Protein AF-R7QMK0-F1 (afdb_monomer)

Structure (mmCIF, N/CA/C/O backbone):
data_AF-R7QMK0-F1
#
_entry.id   AF-R7QMK0-F1
#
loop_
_atom_site.group_PDB
_atom_site.id
_atom_site.type_symbol
_atom_site.label_atom_id
_atom_site.label_alt_id
_atom_site.label_comp_id
_atom_site.label_asym_id
_atom_site.label_entity_id
_atom_site.label_seq_id
_atom_site.pdbx_PDB_ins_code
_atom_site.Cartn_x
_atom_site.Cartn_y
_atom_site.Cartn_z
_atom_site.occupancy
_atom_site.B_iso_or_equiv
_atom_site.auth_seq_id
_atom_site.auth_comp_id
_atom_site.auth_asym_id
_atom_site.auth_atom_id
_atom_site.pdbx_PDB_model_num
ATOM 1 N N . MET A 1 1 ? 6.440 7.009 44.828 1.00 49.31 1 MET A N 1
ATOM 2 C CA . MET A 1 1 ? 6.528 6.149 43.628 1.00 49.31 1 MET A CA 1
ATOM 3 C C . MET A 1 1 ? 5.295 6.393 42.771 1.00 49.31 1 MET A C 1
ATOM 5 O O . MET A 1 1 ? 4.211 6.008 43.180 1.00 49.31 1 MET A O 1
ATOM 9 N N . LEU A 1 2 ? 5.438 7.077 41.635 1.00 46.84 2 LEU A N 1
ATOM 10 C CA . LEU A 1 2 ? 4.373 7.243 40.640 1.00 46.84 2 LEU A CA 1
ATOM 11 C C . LEU A 1 2 ? 4.925 6.769 39.297 1.00 46.84 2 LEU A C 1
ATOM 13 O O . LEU A 1 2 ? 5.497 7.537 38.532 1.00 46.84 2 LEU A O 1
ATOM 17 N N . GLY A 1 3 ? 4.806 5.464 39.060 1.00 55.97 3 GLY A N 1
ATOM 18 C CA . GLY A 1 3 ? 4.870 4.911 37.716 1.00 55.97 3 GLY A CA 1
ATOM 19 C C . GLY A 1 3 ? 3.535 5.143 37.017 1.00 55.97 3 GLY A C 1
ATOM 20 O O . GLY A 1 3 ? 2.488 4.912 37.620 1.00 55.97 3 GLY A O 1
ATOM 21 N N . LYS A 1 4 ? 3.594 5.604 35.766 1.00 44.34 4 LYS A N 1
ATOM 22 C CA . LYS A 1 4 ? 2.623 5.348 34.689 1.00 44.34 4 LYS A CA 1
ATOM 23 C C . LYS A 1 4 ? 3.230 5.830 33.368 1.00 44.34 4 LYS A C 1
ATOM 25 O O . LYS A 1 4 ? 3.047 6.962 32.941 1.00 44.34 4 LYS A O 1
ATOM 30 N N . SER A 1 5 ? 4.060 4.942 32.823 1.00 46.66 5 SER A N 1
ATOM 31 C CA . SER A 1 5 ? 4.095 4.559 31.408 1.00 46.66 5 SER A CA 1
ATOM 32 C C . SER A 1 5 ? 3.681 5.632 30.397 1.00 46.66 5 SER A C 1
ATOM 34 O O . SER A 1 5 ? 2.514 5.764 30.030 1.00 46.66 5 SER A O 1
ATOM 36 N N . SER A 1 6 ? 4.689 6.305 29.849 1.00 47.34 6 SER A N 1
ATOM 37 C CA . SER A 1 6 ? 4.646 6.937 28.535 1.00 47.34 6 SER A CA 1
ATOM 38 C C . SER A 1 6 ? 4.441 5.865 27.456 1.00 47.34 6 SER A C 1
ATOM 40 O O . SER A 1 6 ? 5.386 5.450 26.787 1.00 47.34 6 SER A O 1
ATOM 42 N N . VAL A 1 7 ? 3.208 5.375 27.306 1.00 50.69 7 VAL A N 1
ATOM 43 C CA . VAL A 1 7 ? 2.801 4.687 26.078 1.00 50.69 7 VAL A CA 1
ATOM 44 C C . VAL A 1 7 ? 2.781 5.764 25.004 1.00 50.69 7 VAL A C 1
ATOM 46 O O . VAL A 1 7 ? 1.934 6.659 24.990 1.00 50.69 7 VAL A O 1
ATOM 49 N N . SER A 1 8 ? 3.823 5.744 24.187 1.00 47.97 8 SER A N 1
ATOM 50 C CA . SER A 1 8 ? 4.069 6.715 23.137 1.00 47.97 8 SER A CA 1
ATOM 51 C C . SER A 1 8 ? 2.884 6.705 22.175 1.00 47.97 8 SER A C 1
ATOM 53 O O . SER A 1 8 ? 2.500 5.652 21.679 1.00 47.97 8 SER A O 1
ATOM 55 N N . LYS A 1 9 ? 2.318 7.876 21.859 1.00 53.31 9 LYS A N 1
ATOM 56 C CA . LYS A 1 9 ? 1.196 8.052 20.908 1.00 53.31 9 LYS A CA 1
ATOM 57 C C . LYS A 1 9 ? 1.398 7.362 19.540 1.00 53.31 9 LYS A C 1
ATOM 59 O O . LYS A 1 9 ? 0.438 7.207 18.794 1.00 53.31 9 LYS A O 1
ATOM 64 N N . LYS A 1 10 ? 2.629 6.946 19.225 1.00 52.84 10 LYS A N 1
ATOM 65 C CA . LYS A 1 10 ? 3.010 6.159 18.046 1.00 52.84 10 LYS A CA 1
ATOM 66 C C . LYS A 1 10 ? 2.386 4.754 18.041 1.00 52.84 10 LYS A C 1
ATOM 68 O O . LYS A 1 10 ? 1.879 4.332 17.009 1.00 52.84 10 LYS A O 1
ATOM 73 N N . ASP A 1 11 ? 2.310 4.091 19.194 1.00 49.59 11 ASP A N 1
ATOM 74 C CA . ASP A 1 11 ? 1.896 2.680 19.274 1.00 49.59 11 ASP A CA 1
ATOM 75 C C . ASP A 1 11 ? 0.381 2.493 19.080 1.00 49.59 11 ASP A C 1
ATOM 77 O O . ASP A 1 11 ? -0.084 1.445 18.631 1.00 49.59 11 ASP A O 1
ATOM 81 N N . ALA A 1 12 ? -0.414 3.513 19.418 1.00 55.03 12 ALA A N 1
ATOM 82 C CA . ALA A 1 12 ? -1.862 3.497 19.208 1.00 55.03 12 ALA A CA 1
ATOM 83 C C . ALA A 1 12 ? -2.228 3.734 17.733 1.00 55.03 12 ALA A C 1
ATOM 85 O O . ALA A 1 12 ? -3.110 3.057 17.209 1.00 55.03 12 ALA A O 1
ATOM 86 N N . ALA A 1 13 ? -1.515 4.638 17.053 1.00 58.31 13 ALA A N 1
ATOM 87 C CA . ALA A 1 13 ? -1.734 4.926 15.638 1.00 58.31 13 ALA A CA 1
ATOM 88 C C . ALA A 1 13 ? -1.397 3.715 14.752 1.00 58.31 13 ALA A C 1
ATOM 90 O O . ALA A 1 13 ? -2.159 3.387 13.849 1.00 58.31 13 ALA A O 1
ATOM 91 N N . GLU A 1 14 ? -0.311 2.991 15.045 1.00 58.34 14 GLU A N 1
ATOM 92 C CA . GLU A 1 14 ? 0.050 1.782 14.290 1.00 58.34 14 GLU A CA 1
ATOM 93 C C . GLU A 1 14 ? -0.978 0.651 14.430 1.00 58.34 14 GLU A C 1
ATOM 95 O O . GLU A 1 14 ? -1.244 -0.062 13.461 1.00 58.34 14 GLU A O 1
ATOM 100 N N . LYS A 1 15 ? -1.614 0.507 15.602 1.00 59.31 15 LYS A N 1
ATOM 101 C CA . LYS A 1 15 ? -2.663 -0.503 15.814 1.00 59.31 15 LYS A CA 1
ATOM 102 C C . LYS A 1 15 ? -3.928 -0.233 15.003 1.00 59.31 15 LYS A C 1
ATOM 104 O O . LYS A 1 15 ? -4.560 -1.185 14.555 1.00 59.31 15 LYS A O 1
ATOM 109 N N . GLU A 1 16 ? -4.293 1.029 14.787 1.00 59.88 16 GLU A N 1
ATOM 110 C CA . GLU A 1 16 ? -5.449 1.372 13.948 1.00 59.88 16 GLU A CA 1
ATOM 111 C C . GLU A 1 16 ? -5.187 1.095 12.463 1.00 59.88 16 GLU A C 1
ATOM 113 O O . GLU A 1 16 ? -6.090 0.656 11.751 1.00 59.88 16 GLU A O 1
ATOM 118 N N . LEU A 1 17 ? -3.944 1.275 12.006 1.00 61.53 17 LEU A N 1
ATOM 119 C CA . LEU A 1 17 ? -3.550 1.033 10.615 1.00 61.53 17 LEU A CA 1
ATOM 120 C C . LEU A 1 17 ? -3.656 -0.446 10.218 1.00 61.53 17 LEU A C 1
ATOM 122 O O . LEU A 1 17 ? -3.968 -0.742 9.068 1.00 61.53 17 LEU A O 1
ATOM 126 N N . LEU A 1 18 ? -3.448 -1.379 11.154 1.00 67.25 18 LEU A N 1
ATOM 127 C CA . LEU A 1 18 ? -3.574 -2.821 10.894 1.00 67.25 18 LEU A CA 1
ATOM 128 C C . LEU A 1 18 ? -5.013 -3.264 10.589 1.00 67.25 18 LEU A C 1
ATOM 130 O O . LEU A 1 18 ? -5.203 -4.290 9.942 1.00 67.25 18 LEU A O 1
ATOM 134 N N . ASN A 1 19 ? -6.015 -2.491 11.016 1.00 76.06 19 ASN A N 1
ATOM 135 C CA . ASN A 1 19 ? -7.426 -2.795 10.760 1.00 76.06 19 ASN A CA 1
ATOM 136 C C . ASN A 1 19 ? -7.925 -2.244 9.417 1.00 76.06 19 ASN A C 1
ATOM 138 O O . ASN A 1 19 ? -9.056 -2.530 9.014 1.00 76.06 19 ASN A O 1
ATOM 142 N N . VAL A 1 20 ? -7.109 -1.450 8.720 1.00 79.06 20 VAL A N 1
ATOM 143 C CA . VAL A 1 20 ? -7.465 -0.895 7.415 1.00 79.06 20 VAL A CA 1
ATOM 144 C C . VAL A 1 20 ? -7.299 -1.984 6.361 1.00 79.06 20 VAL A C 1
ATOM 146 O O . VAL A 1 20 ? -6.186 -2.410 6.044 1.00 79.06 20 VAL A O 1
ATOM 149 N N . LYS A 1 21 ? -8.425 -2.426 5.799 1.00 86.88 21 LYS A N 1
ATOM 150 C CA . LYS A 1 21 ? -8.422 -3.257 4.595 1.00 86.88 21 LYS A CA 1
ATOM 151 C C . LYS A 1 21 ? -7.949 -2.404 3.420 1.00 86.88 21 LYS A C 1
ATOM 153 O O . LYS A 1 21 ? -8.485 -1.324 3.194 1.00 86.88 21 LYS A O 1
ATOM 158 N N . VAL A 1 22 ? -6.965 -2.907 2.688 1.00 92.94 22 VAL A N 1
ATOM 159 C CA . VAL A 1 22 ? -6.438 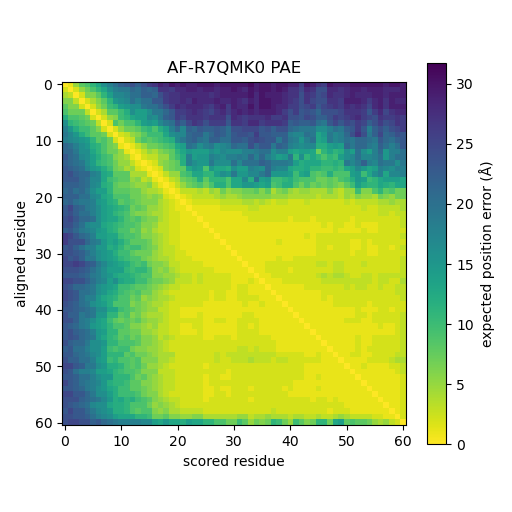-2.298 1.460 1.00 92.94 22 VAL A CA 1
ATOM 160 C C . VAL A 1 22 ? -6.685 -3.256 0.302 1.00 92.94 22 VAL A C 1
ATOM 162 O O . VAL A 1 22 ? -6.729 -4.470 0.516 1.00 92.94 22 VAL A O 1
ATOM 165 N N . GLN A 1 23 ? -6.897 -2.729 -0.901 1.00 95.62 23 GLN A N 1
ATOM 166 C CA . GLN A 1 23 ? -7.139 -3.565 -2.074 1.00 95.62 23 GLN A CA 1
ATOM 167 C C . GLN A 1 23 ? -5.808 -4.005 -2.677 1.00 95.62 23 GLN A C 1
ATOM 169 O O . GLN A 1 23 ? -4.881 -3.210 -2.797 1.00 95.62 23 GLN A O 1
ATOM 174 N N . GLU A 1 24 ? -5.714 -5.270 -3.082 1.00 95.94 24 GLU A N 1
ATOM 175 C CA . GLU A 1 24 ? -4.495 -5.799 -3.703 1.00 95.94 24 GLU A CA 1
ATOM 176 C C . GLU A 1 24 ? -4.169 -5.099 -5.028 1.00 95.94 24 GLU A C 1
ATOM 178 O O . GLU A 1 24 ? -3.003 -4.837 -5.296 1.00 95.94 24 GLU A O 1
ATOM 183 N N . ALA A 1 25 ? -5.188 -4.714 -5.803 1.00 97.38 25 ALA A N 1
ATOM 184 C CA . ALA A 1 25 ? -5.006 -3.949 -7.035 1.00 97.38 25 ALA A CA 1
ATOM 185 C C . ALA A 1 25 ? -4.305 -2.601 -6.789 1.00 97.38 25 ALA A C 1
ATOM 187 O O . ALA A 1 25 ? -3.401 -2.242 -7.537 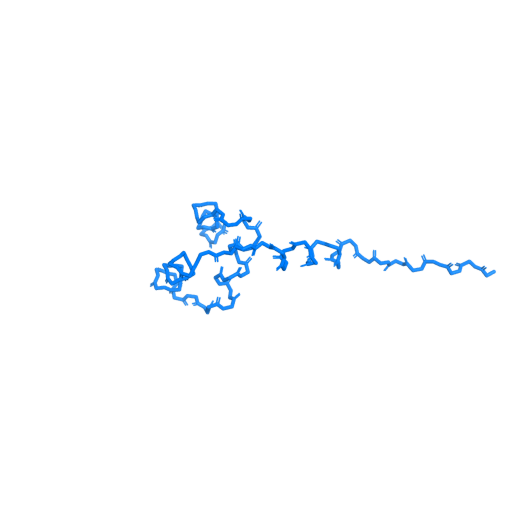1.00 97.38 25 ALA A O 1
ATOM 188 N N . ASP A 1 26 ? -4.661 -1.899 -5.708 1.00 97.50 26 ASP A N 1
ATOM 189 C CA . ASP A 1 26 ? -4.032 -0.6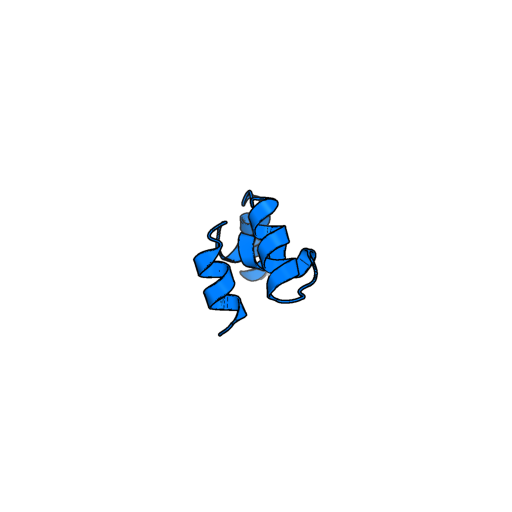24 -5.347 1.00 97.50 26 ASP A CA 1
ATOM 190 C C . ASP A 1 26 ? -2.579 -0.828 -4.893 1.00 97.50 26 ASP A C 1
ATOM 192 O O . ASP A 1 26 ? -1.713 -0.003 -5.172 1.00 97.50 26 ASP A O 1
ATOM 196 N N . VAL A 1 27 ? -2.297 -1.940 -4.202 1.00 97.06 27 VAL A N 1
ATOM 197 C CA . VAL A 1 27 ? -0.930 -2.297 -3.794 1.00 97.06 27 VAL A CA 1
ATOM 198 C C . VAL A 1 27 ? -0.066 -2.563 -5.026 1.00 97.06 27 VAL A C 1
ATOM 200 O O . VAL A 1 27 ? 1.037 -2.034 -5.102 1.00 97.06 27 VAL A O 1
ATOM 203 N N . VAL A 1 28 ? -0.562 -3.359 -5.979 1.00 97.81 28 VAL A N 1
ATOM 204 C CA . VAL A 1 28 ? 0.155 -3.683 -7.223 1.00 97.81 28 VAL A CA 1
ATOM 205 C C . VAL A 1 28 ? 0.397 -2.427 -8.055 1.00 97.81 28 VAL A C 1
ATOM 207 O O . VAL A 1 28 ? 1.526 -2.204 -8.468 1.00 97.81 28 VAL A O 1
ATOM 210 N N . LEU A 1 29 ? -0.610 -1.559 -8.202 1.00 97.81 29 LEU A N 1
ATOM 211 C CA . LEU A 1 29 ? -0.459 -0.283 -8.905 1.00 97.81 29 LEU A CA 1
ATOM 212 C C . LEU A 1 29 ? 0.697 0.550 -8.334 1.00 97.81 29 LEU A C 1
ATOM 214 O O . LEU A 1 29 ? 1.524 1.050 -9.082 1.00 97.81 29 LEU A O 1
ATOM 218 N N . ILE A 1 30 ? 0.772 0.698 -7.009 1.00 96.94 30 ILE A N 1
ATOM 219 C CA . ILE A 1 30 ? 1.831 1.497 -6.373 1.00 96.94 30 ILE A CA 1
ATOM 220 C C . ILE A 1 30 ? 3.208 0.841 -6.539 1.00 96.94 30 ILE A C 1
ATOM 222 O O . ILE A 1 30 ? 4.193 1.551 -6.732 1.00 96.94 30 ILE A O 1
ATOM 226 N N . VAL A 1 31 ? 3.286 -0.490 -6.449 1.00 97.94 31 VAL A N 1
ATOM 227 C CA . VAL A 1 31 ? 4.537 -1.234 -6.665 1.00 97.94 31 VAL A CA 1
ATOM 228 C C . VAL A 1 31 ? 5.041 -1.029 -8.090 1.00 97.94 31 VAL A C 1
ATOM 230 O O . VAL A 1 31 ? 6.202 -0.679 -8.259 1.00 97.94 31 VAL A O 1
ATOM 233 N N . ASP A 1 32 ? 4.170 -1.193 -9.085 1.00 97.75 32 ASP A N 1
ATOM 234 C CA . ASP A 1 32 ? 4.550 -1.146 -10.497 1.00 97.75 32 ASP A CA 1
ATOM 235 C C . ASP A 1 32 ? 4.861 0.283 -10.974 1.00 97.75 32 ASP A C 1
ATOM 237 O O . ASP A 1 32 ? 5.774 0.483 -11.769 1.00 97.75 32 ASP A O 1
ATOM 241 N N . GLU A 1 33 ? 4.126 1.291 -10.492 1.00 96.44 33 GLU A N 1
ATOM 242 C CA . GLU A 1 33 ? 4.281 2.678 -10.963 1.00 96.44 33 GLU A CA 1
ATOM 243 C C . GLU A 1 33 ? 5.415 3.439 -10.264 1.00 96.44 33 GLU A C 1
ATOM 245 O O . GLU A 1 33 ? 5.985 4.368 -10.837 1.00 96.44 33 GLU A O 1
ATOM 250 N N . LEU A 1 34 ? 5.731 3.091 -9.013 1.00 95.94 34 LEU A N 1
ATOM 251 C CA . LEU A 1 34 ? 6.741 3.795 -8.213 1.00 95.94 34 LEU A CA 1
ATOM 252 C C . LEU A 1 34 ? 7.972 2.934 -7.895 1.00 95.94 34 LEU A C 1
ATOM 254 O O . LEU A 1 34 ? 8.851 3.404 -7.172 1.00 95.94 34 LEU A O 1
ATOM 258 N N . ASP A 1 35 ? 8.033 1.699 -8.407 1.00 95.88 35 ASP A N 1
ATOM 259 C CA . ASP A 1 35 ? 9.086 0.714 -8.115 1.00 95.88 35 ASP A CA 1
ATOM 260 C C . ASP A 1 35 ? 9.327 0.536 -6.599 1.00 95.88 35 ASP A C 1
ATOM 262 O O . ASP A 1 35 ? 10.455 0.389 -6.119 1.00 95.88 35 ASP A O 1
ATOM 266 N N . LEU A 1 36 ? 8.246 0.572 -5.813 1.00 95.00 36 LEU A N 1
ATOM 267 C CA . LEU A 1 36 ? 8.308 0.444 -4.357 1.00 95.00 36 LEU A CA 1
ATOM 268 C C . LEU A 1 36 ? 8.192 -1.009 -3.906 1.00 95.00 36 LEU A C 1
ATOM 270 O O . LEU A 1 36 ? 7.506 -1.834 -4.509 1.00 95.00 36 LEU A O 1
ATOM 274 N N . GLU A 1 37 ? 8.783 -1.319 -2.751 1.00 96.50 37 GLU A N 1
ATOM 275 C CA . GLU A 1 37 ? 8.529 -2.607 -2.117 1.00 96.50 37 GLU A CA 1
ATOM 276 C C . GLU A 1 37 ? 7.047 -2.731 -1.728 1.00 96.50 37 GLU A C 1
ATOM 278 O O . GLU A 1 37 ? 6.445 -1.820 -1.151 1.00 96.50 37 GLU A O 1
ATOM 283 N N . ARG A 1 38 ? 6.464 -3.921 -1.927 1.00 95.12 38 ARG A N 1
ATOM 284 C CA . ARG A 1 38 ? 5.063 -4.223 -1.566 1.00 95.12 38 ARG A CA 1
ATOM 285 C C . ARG A 1 38 ? 4.708 -3.811 -0.134 1.00 95.12 38 ARG A C 1
ATOM 287 O O . ARG A 1 38 ? 3.599 -3.358 0.137 1.00 95.12 38 ARG A O 1
ATOM 294 N N . ARG A 1 39 ? 5.656 -3.952 0.798 1.00 94.75 39 ARG A N 1
ATOM 295 C CA . ARG A 1 39 ? 5.478 -3.575 2.208 1.00 94.75 39 ARG A CA 1
ATOM 296 C C . ARG A 1 39 ? 5.326 -2.063 2.396 1.00 94.75 39 ARG A C 1
ATOM 298 O O . ARG A 1 39 ? 4.583 -1.636 3.281 1.00 94.75 39 ARG A O 1
ATOM 305 N N . GLU A 1 40 ? 6.029 -1.267 1.601 1.00 94.75 40 GLU A N 1
ATOM 306 C CA . GLU A 1 40 ? 5.948 0.192 1.630 1.00 94.75 40 GLU A CA 1
ATOM 307 C C . GLU A 1 40 ? 4.641 0.672 0.998 1.00 94.75 40 GLU A C 1
ATOM 309 O O . GLU A 1 40 ? 3.938 1.475 1.614 1.00 94.75 40 GLU A O 1
ATOM 314 N N . ALA A 1 41 ? 4.238 0.077 -0.130 1.00 96.19 41 ALA A N 1
ATOM 315 C CA . ALA A 1 41 ? 2.942 0.321 -0.764 1.00 96.19 41 ALA A CA 1
ATOM 316 C C . ALA A 1 41 ? 1.762 0.020 0.182 1.00 96.19 41 ALA A C 1
ATOM 318 O O . ALA A 1 41 ? 0.873 0.851 0.380 1.00 96.19 41 ALA A O 1
ATOM 319 N N . GLU A 1 42 ? 1.779 -1.138 0.854 1.00 94.88 42 GLU A N 1
ATOM 320 C CA . GLU A 1 42 ? 0.760 -1.487 1.852 1.00 94.88 42 GLU A CA 1
ATOM 321 C C . GLU A 1 42 ? 0.723 -0.500 3.023 1.00 94.88 42 GLU A C 1
ATOM 323 O O . GLU A 1 42 ? -0.353 -0.165 3.526 1.00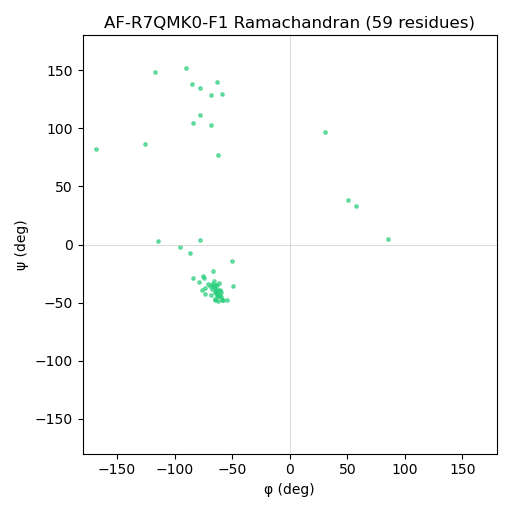 94.88 42 GLU A O 1
ATOM 328 N N . ARG A 1 43 ? 1.890 -0.037 3.488 1.00 93.75 43 ARG A N 1
ATOM 329 C CA . ARG A 1 43 ? 1.969 0.944 4.573 1.00 93.75 43 ARG A CA 1
ATOM 330 C C . ARG A 1 43 ? 1.360 2.277 4.141 1.00 93.75 43 ARG A C 1
ATOM 332 O O . ARG A 1 43 ? 0.558 2.815 4.904 1.00 93.75 43 ARG A O 1
ATOM 339 N N . ALA A 1 44 ? 1.704 2.772 2.954 1.00 94.50 44 ALA A N 1
ATOM 340 C CA . ALA A 1 44 ? 1.173 4.021 2.414 1.00 94.50 44 ALA A CA 1
ATOM 341 C C . ALA A 1 44 ? -0.355 3.958 2.266 1.00 94.50 44 ALA A C 1
ATOM 343 O O . ALA A 1 44 ? -1.064 4.842 2.743 1.00 94.50 44 ALA A O 1
ATOM 344 N N . LEU A 1 45 ? -0.888 2.853 1.734 1.00 95.44 45 LEU A N 1
ATOM 345 C CA . LEU A 1 45 ? -2.336 2.654 1.633 1.00 95.44 45 LEU A CA 1
ATOM 346 C C . LEU A 1 45 ? -3.015 2.593 3.001 1.00 95.44 45 LEU A C 1
ATOM 348 O O . LEU A 1 45 ? -4.069 3.199 3.190 1.00 95.44 45 LEU A O 1
ATOM 352 N N . ARG A 1 46 ? -2.426 1.913 3.993 1.00 93.88 46 ARG A N 1
ATOM 353 C CA . ARG A 1 46 ? -2.994 1.890 5.351 1.00 93.88 46 ARG A CA 1
ATOM 354 C C . ARG A 1 46 ? -2.995 3.286 5.974 1.00 93.88 46 ARG A C 1
ATOM 356 O O . ARG A 1 46 ? -3.999 3.671 6.572 1.00 93.88 46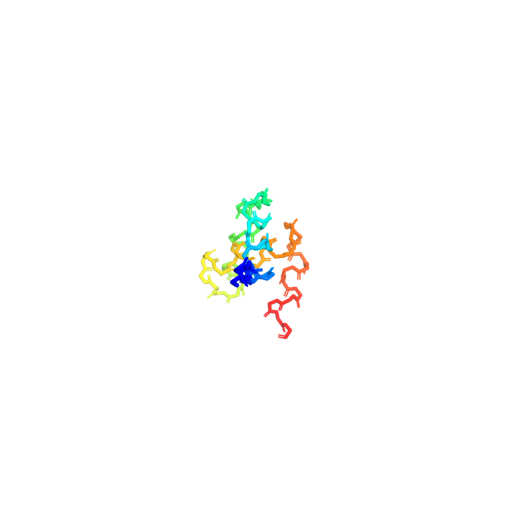 ARG A O 1
ATOM 363 N N . GLN A 1 47 ? -1.919 4.057 5.803 1.00 91.69 47 GLN A N 1
ATOM 364 C CA . GLN A 1 47 ? -1.812 5.446 6.278 1.00 91.69 47 GLN A CA 1
ATOM 365 C C . GLN A 1 47 ? -2.855 6.357 5.620 1.00 91.69 47 GLN A C 1
ATOM 367 O O . GLN A 1 47 ? -3.507 7.154 6.302 1.00 91.69 47 GLN A O 1
ATOM 372 N N . ALA A 1 48 ? -3.103 6.151 4.329 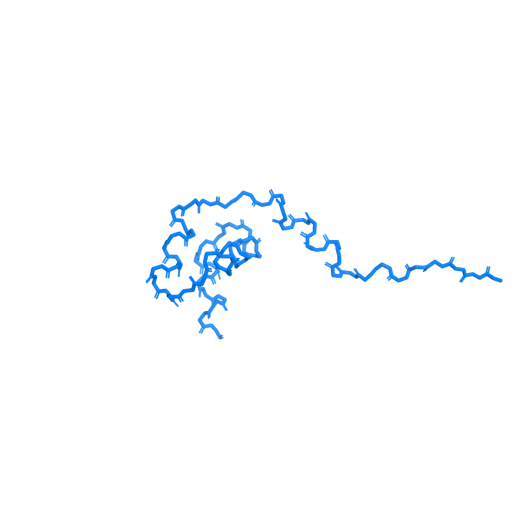1.00 93.94 48 ALA A N 1
ATOM 373 C CA . ALA A 1 48 ? -4.146 6.826 3.571 1.00 93.94 48 ALA A CA 1
ATOM 374 C C . ALA A 1 48 ? -5.562 6.263 3.812 1.00 93.94 48 ALA A C 1
ATOM 376 O O . ALA A 1 48 ? -6.516 6.738 3.203 1.00 93.94 48 ALA A O 1
ATOM 377 N N . ARG A 1 49 ? -5.735 5.289 4.721 1.00 91.12 49 ARG A N 1
ATOM 378 C CA . ARG A 1 49 ? -7.012 4.607 5.015 1.00 91.12 49 ARG A CA 1
ATOM 379 C C . ARG A 1 49 ? -7.654 3.929 3.790 1.00 91.12 49 ARG A C 1
ATOM 381 O O . ARG A 1 49 ? -8.875 3.853 3.702 1.00 91.12 49 ARG A O 1
ATOM 388 N N . GLY A 1 50 ? -6.832 3.420 2.874 1.00 90.81 50 GLY A N 1
ATOM 389 C CA . GLY A 1 50 ? -7.256 2.743 1.646 1.00 90.81 50 GLY A CA 1
ATOM 390 C C . GLY A 1 50 ? -7.541 3.676 0.466 1.00 90.81 50 GLY A C 1
ATOM 391 O O . GLY A 1 50 ? -7.985 3.200 -0.571 1.00 90.81 50 GLY A O 1
ATOM 392 N N . ASP A 1 51 ? -7.296 4.982 0.598 1.00 9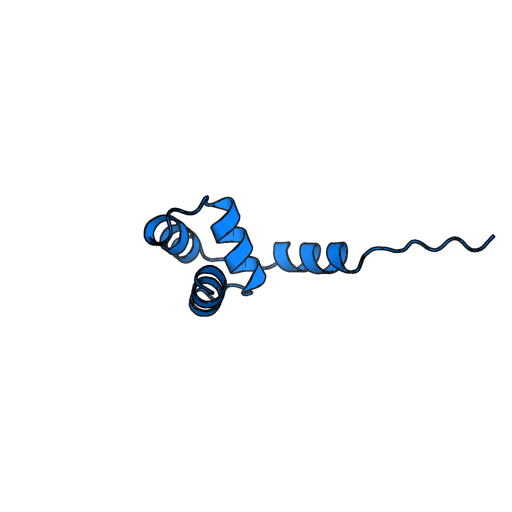4.69 51 ASP A N 1
ATOM 393 C CA . ASP A 1 51 ? -7.413 5.934 -0.509 1.00 94.69 51 ASP A CA 1
ATOM 394 C C . ASP A 1 51 ? -6.119 5.946 -1.341 1.00 94.69 51 ASP A C 1
ATOM 396 O O . ASP A 1 51 ? -5.097 6.497 -0.922 1.00 94.69 51 ASP A O 1
ATOM 400 N N . VAL A 1 52 ? -6.164 5.324 -2.523 1.00 95.38 52 VAL A N 1
ATOM 401 C CA . VAL A 1 52 ? -5.011 5.206 -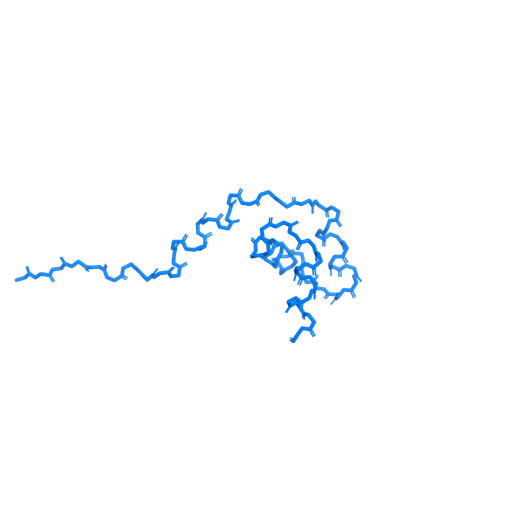3.428 1.00 95.38 52 VAL A CA 1
ATOM 402 C C . VAL A 1 52 ? -4.543 6.557 -3.969 1.00 95.38 52 VAL A C 1
ATOM 404 O O . VAL A 1 52 ? -3.341 6.793 -4.057 1.00 95.38 52 VAL A O 1
ATOM 407 N N . VAL A 1 53 ? -5.456 7.488 -4.266 1.00 95.94 53 VAL A N 1
ATOM 408 C CA . VAL A 1 53 ? -5.090 8.813 -4.794 1.00 95.94 53 VAL A CA 1
ATOM 409 C C . VAL A 1 53 ? -4.368 9.605 -3.716 1.00 95.94 53 VAL A C 1
ATOM 411 O O . VAL A 1 53 ? -3.331 10.216 -3.981 1.00 95.94 53 VAL A O 1
ATOM 414 N N . LYS A 1 54 ? -4.876 9.556 -2.480 1.00 96.19 54 LYS A N 1
ATOM 415 C CA . LYS A 1 54 ? -4.216 10.182 -1.337 1.00 96.19 54 LYS A CA 1
ATOM 416 C C . LYS A 1 54 ? -2.845 9.558 -1.065 1.00 96.19 54 LYS A C 1
ATOM 418 O O . LYS A 1 54 ? -1.894 10.309 -0.867 1.00 96.19 54 LYS A O 1
ATOM 423 N N . ALA A 1 55 ? -2.733 8.229 -1.098 1.00 95.88 55 ALA A N 1
ATOM 424 C CA . ALA A 1 55 ? -1.457 7.534 -0.922 1.00 95.88 55 ALA A CA 1
ATOM 425 C C . ALA A 1 55 ? -0.429 7.962 -1.982 1.00 95.88 55 ALA A C 1
ATOM 427 O O . ALA A 1 55 ? 0.686 8.339 -1.634 1.00 95.88 55 ALA A O 1
ATOM 428 N N . LEU A 1 56 ? -0.818 7.989 -3.261 1.00 95.81 56 LEU A N 1
ATOM 429 C CA . LEU A 1 56 ? 0.041 8.449 -4.357 1.00 95.81 56 LEU A CA 1
ATOM 430 C C . LEU A 1 56 ? 0.461 9.915 -4.181 1.00 95.81 56 LEU A C 1
ATOM 432 O O . LEU A 1 56 ? 1.632 10.248 -4.341 1.00 95.81 56 LEU A O 1
ATOM 436 N N . CYS A 1 57 ? -0.466 10.793 -3.785 1.00 95.69 57 CYS A N 1
ATOM 437 C CA . CYS A 1 57 ? -0.149 12.194 -3.495 1.00 95.69 57 CYS A CA 1
ATOM 438 C C . CYS A 1 57 ? 0.853 12.353 -2.342 1.00 95.69 57 CYS A C 1
ATOM 440 O O . CYS A 1 57 ? 1.615 13.315 -2.336 1.00 95.69 57 CYS A O 1
ATOM 442 N N . GLU A 1 58 ? 0.820 11.470 -1.344 1.00 94.06 58 GLU A N 1
ATOM 443 C CA . GLU A 1 58 ? 1.741 11.500 -0.203 1.00 94.06 58 GLU A CA 1
ATOM 444 C C . GLU A 1 58 ? 3.116 10.907 -0.544 1.00 94.06 58 GLU A C 1
ATOM 446 O O . GLU A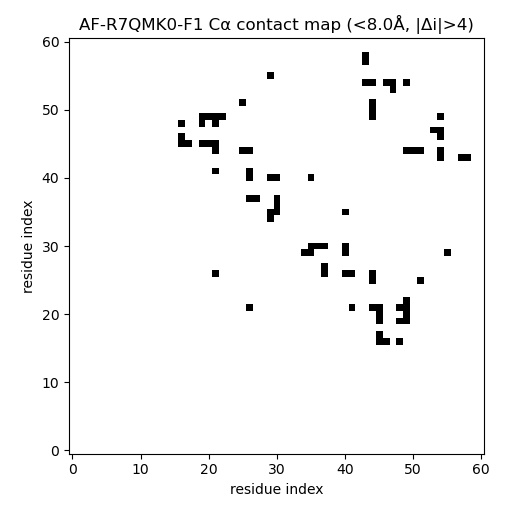 1 58 ? 4.112 11.390 -0.016 1.00 94.06 58 GLU A O 1
ATOM 451 N N . LEU A 1 59 ? 3.184 9.917 -1.440 1.00 93.31 59 LEU A N 1
ATOM 452 C CA . LEU A 1 59 ? 4.433 9.268 -1.863 1.00 93.31 59 LEU A CA 1
ATOM 453 C C . LEU A 1 59 ? 5.287 10.126 -2.807 1.00 93.31 59 LEU A C 1
ATOM 455 O O . LEU A 1 59 ? 6.505 9.983 -2.825 1.00 93.31 59 LEU A O 1
ATOM 459 N N . VAL A 1 60 ? 4.659 11.003 -3.592 1.00 90.00 60 VAL A N 1
ATOM 460 C CA . VAL A 1 60 ? 5.338 11.852 -4.593 1.00 90.00 60 VAL A CA 1
ATOM 461 C C . VAL A 1 60 ? 5.677 13.249 -4.039 1.00 90.00 60 VAL A C 1
ATOM 463 O O . VAL A 1 60 ? 6.252 14.083 -4.739 1.00 90.00 60 VAL A O 1
ATOM 466 N N . ARG A 1 61 ? 5.298 13.535 -2.789 1.00 75.31 61 ARG A N 1
ATOM 467 C CA . ARG A 1 61 ? 5.508 14.838 -2.142 1.00 75.31 61 ARG A CA 1
ATOM 468 C C . ARG A 1 61 ? 6.893 15.027 -1.543 1.00 75.31 61 ARG A C 1
ATOM 470 O O . ARG A 1 61 ? 7.483 14.042 -1.058 1.00 75.31 61 ARG A O 1
#

Organism: Chondrus crispus (NCBI:txid2769)

pLDDT: mean 81.87, std 19.09, range [44.34, 97.94]

InterPro domains:
  IPR038922 Huntingtin-interacting protein K, UBA-like domain [cd14361] (20-60)
  IPR044034 Nascent polypeptide-associated complex subunit alpha-like, UBA domain [PF19026] (20-60)
  IPR052617 Huntingtin-interacting protein K [PTHR31184] (8-61)

Secondary structure (DSSP, 8-state):
--------HHHHHHHHHTT----HHHHHHHHHHHT--HHHHHHHHHHTTT-HHHHHHHH--

Mean predicted aligned error: 9.27 Å

Foldseek 3Di:
DDDDDPPDPVVVLVVQLVPQDEDPVLLVVCCVVVVDDSVVSSSLCSVVSRDSVNSVVVVVD

Nearest PDB structures (foldseek):
  6c95-assembly1_D  TM=9.188E-01  e=1.082E-02  Homo sapiens
  5nnp-assembly2_G  TM=9.729E-01  e=2.868E-02  Thermochaetoides thermophila DSM 1495
  6pw9-assembly1_D  TM=8.793E-01  e=2.539E-02  Homo sapiens
  5nnr-assembly1_C  TM=7.418E-01  e=1.872E-02  Thermochaetoides thermophila
  5nnr-assembly2_F  TM=7.347E-01  e=3.660E-02  Thermochaetoides thermophila

Sequence (61 aa):
MLGKSSVSKKDAAEKELLNVKVQEADVVLIVDELDLERREAERALRQARGDVVKALCELVR

Radius of gyration: 14.92 Å; Cα contacts (8 Å, |Δi|>4): 43; chains: 1; bounding box: 18×21×55 Å

Solvent-accessible surface area (backbone atoms only — not comparable to full-atom values): 3675 Å² total; per-residue (Å²): 140,85,88,78,80,86,74,53,77,65,65,62,55,56,59,57,36,73,72,43,74,64,60,68,68,58,31,51,52,43,22,73,75,67,75,41,57,64,71,56,31,48,48,40,24,26,75,41,66,46,35,56,69,58,22,52,58,61,72,77,100